Protein AF-A0A073KC05-F1 (afdb_monomer)

Organism: NCBI:txid574375

Sequence (140 aa):
MEQYQVKSNSIENTLNHIAYLFNGHNFGETHQDLTIVLDRRDALELLKDINTSGYEEVSIKTEGEYLIISSSVECSAFFVENIYTEDGRIKLHETDILILPYYLPQAIREKFLKKGDCLKVIELTRPTDIYQSLVEIINK

Nearest PDB structures (foldseek):
  1pv9-assembly1_B  TM=3.753E-01  e=1.642E-01  Pyrococcus furiosus
  1wy2-assembly1_B  TM=3.850E-01  e=2.538E-01  Pyrococcus horikoshii OT3
  4o1h-assembly2_D  TM=3.574E-01  e=1.855E+00  Amycolatopsis mediterranei
  5xux-assembly2_C  TM=4.737E-01  e=3.676E+00  Methanosarcina mazei Go1

pLDDT: mean 75.74, std 15.31, range [31.78, 92.62]

Structure (mmCIF, N/CA/C/O backbone):
data_AF-A0A073KC05-F1
#
_entry.id   AF-A0A073KC05-F1
#
loop_
_atom_site.group_PDB
_atom_site.id
_atom_site.type_symbol
_atom_site.label_atom_id
_atom_site.label_alt_id
_atom_site.label_comp_id
_atom_site.label_asym_id
_atom_site.label_entity_id
_atom_site.label_seq_id
_atom_site.pdbx_PDB_ins_code
_atom_site.Cartn_x
_atom_site.Cartn_y
_atom_site.Cartn_z
_atom_site.occupancy
_atom_site.B_iso_or_equiv
_atom_site.auth_seq_id
_atom_site.auth_comp_id
_atom_site.auth_asym_id
_atom_site.auth_atom_id
_atom_site.pdbx_PDB_model_num
ATOM 1 N N . MET A 1 1 ? -5.118 16.763 28.437 1.00 37.56 1 MET A N 1
ATOM 2 C CA . MET A 1 1 ? -5.372 17.017 26.999 1.00 37.56 1 MET A CA 1
ATOM 3 C C . MET A 1 1 ? -4.114 16.808 26.136 1.00 37.56 1 MET A C 1
ATOM 5 O O . MET A 1 1 ? -4.049 17.337 25.040 1.00 37.56 1 MET A O 1
ATOM 9 N N . GLU A 1 2 ? -3.142 15.983 26.554 1.00 34.25 2 GLU A N 1
ATOM 10 C CA . GLU A 1 2 ? -1.830 15.876 25.871 1.00 34.25 2 GLU A CA 1
ATOM 11 C C . GLU A 1 2 ? -1.625 14.586 25.051 1.00 34.25 2 GLU A C 1
ATOM 13 O O . GLU A 1 2 ? -0.667 14.479 24.296 1.00 34.25 2 GLU A O 1
ATOM 18 N N . GLN A 1 3 ? -2.535 13.608 25.118 1.00 32.19 3 GLN A N 1
ATOM 19 C CA . GLN A 1 3 ? -2.378 12.337 24.386 1.00 32.19 3 GLN A CA 1
ATOM 20 C C . GLN A 1 3 ? -2.729 12.412 22.888 1.00 32.19 3 GLN A C 1
ATOM 22 O O . GLN A 1 3 ? -2.423 11.483 22.144 1.00 32.19 3 GLN A O 1
ATOM 27 N N . TYR A 1 4 ? -3.356 13.500 22.432 1.00 34.53 4 TYR A N 1
ATOM 28 C CA . TYR A 1 4 ? -3.780 13.640 21.034 1.00 34.53 4 TYR A CA 1
ATOM 29 C C . TYR A 1 4 ? -2.694 14.212 20.110 1.00 34.53 4 TYR A C 1
ATOM 31 O O . TYR A 1 4 ? -2.705 13.907 18.922 1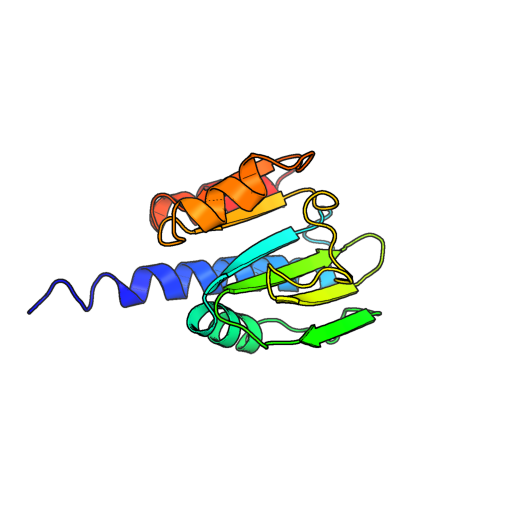.00 34.53 4 TYR A O 1
ATOM 39 N N . GLN A 1 5 ? -1.727 14.978 20.629 1.00 31.78 5 GLN A N 1
ATOM 40 C CA . GLN A 1 5 ? -0.687 15.601 19.793 1.00 31.78 5 GLN A CA 1
ATOM 41 C C . GLN A 1 5 ? 0.480 14.654 19.472 1.00 31.78 5 GLN A C 1
ATOM 43 O O . GLN A 1 5 ? 1.010 14.694 18.367 1.00 31.78 5 GLN A O 1
ATOM 48 N N . VAL A 1 6 ? 0.830 13.733 20.377 1.00 35.44 6 VAL A N 1
ATOM 49 C CA . VAL A 1 6 ? 1.932 12.773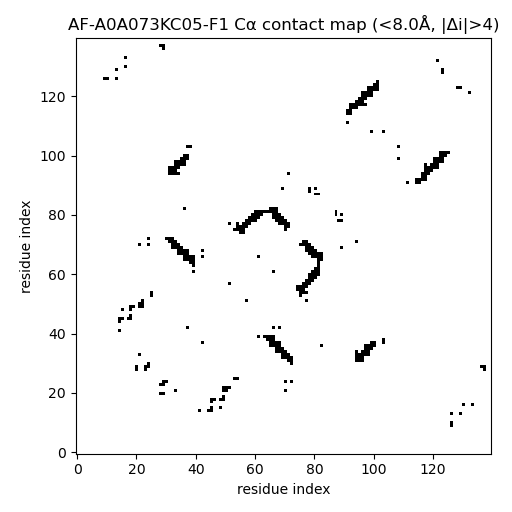 20.152 1.00 35.44 6 VAL A CA 1
ATOM 50 C C . VAL A 1 6 ? 1.569 11.709 19.101 1.00 35.44 6 VAL A C 1
ATOM 52 O O . VAL A 1 6 ? 2.444 11.205 18.402 1.00 35.44 6 VAL A O 1
ATOM 55 N N . LYS A 1 7 ? 0.275 11.392 18.933 1.00 38.50 7 LYS A N 1
ATOM 56 C CA . LYS A 1 7 ? -0.198 10.423 17.928 1.00 38.50 7 LYS A CA 1
ATOM 57 C C . LYS A 1 7 ? -0.068 10.932 16.487 1.00 38.50 7 LYS A C 1
ATOM 59 O O . LYS A 1 7 ? 0.310 10.144 15.622 1.00 38.50 7 LYS A O 1
ATOM 64 N N . SER A 1 8 ? -0.340 12.220 16.245 1.00 41.44 8 SER A N 1
ATOM 65 C CA . SER A 1 8 ? -0.391 12.805 14.893 1.00 41.44 8 SER A CA 1
ATOM 66 C C . SER A 1 8 ? 0.972 12.792 14.197 1.00 41.44 8 SER A C 1
ATOM 68 O O . SER A 1 8 ? 1.078 12.313 13.075 1.00 41.44 8 SER A O 1
ATOM 70 N N . ASN A 1 9 ? 2.036 13.191 14.901 1.00 50.75 9 ASN A N 1
ATOM 71 C CA . ASN A 1 9 ? 3.381 13.268 14.313 1.00 50.75 9 ASN A CA 1
ATOM 72 C C . ASN A 1 9 ? 3.977 11.894 13.962 1.00 50.75 9 ASN A C 1
ATOM 74 O O . ASN A 1 9 ? 4.979 11.806 13.261 1.00 50.75 9 ASN A O 1
ATOM 78 N N . SER A 1 10 ? 3.412 10.808 14.492 1.00 62.00 10 SER A N 1
ATOM 79 C CA . SER A 1 10 ? 3.998 9.476 14.362 1.00 62.00 10 SER A CA 1
ATOM 80 C C . SER A 1 10 ? 3.570 8.765 13.076 1.00 62.00 10 SER A C 1
ATOM 82 O O . SER A 1 10 ? 4.388 8.109 12.432 1.00 62.00 10 SER A O 1
ATOM 84 N N . ILE A 1 11 ? 2.312 8.949 12.664 1.00 69.44 11 ILE A N 1
ATOM 85 C CA . ILE A 1 11 ? 1.787 8.358 11.433 1.00 69.44 11 ILE A CA 1
ATOM 86 C C . ILE A 1 11 ? 2.134 9.189 10.203 1.00 69.44 11 ILE A C 1
ATOM 88 O O . ILE A 1 11 ? 2.464 8.630 9.172 1.00 69.44 11 ILE A O 1
ATOM 92 N N . GLU A 1 12 ? 2.181 10.511 10.321 1.00 73.19 12 GLU A N 1
ATOM 93 C CA . GLU A 1 12 ? 2.604 11.384 9.223 1.00 73.19 12 GLU A CA 1
ATOM 94 C C . GLU A 1 12 ? 4.038 11.060 8.773 1.00 73.19 12 GLU A C 1
ATOM 96 O O . GLU A 1 12 ? 4.284 10.783 7.605 1.00 73.19 12 GLU A O 1
ATOM 101 N N . ASN A 1 13 ? 4.973 10.934 9.721 1.00 73.31 13 ASN A N 1
ATOM 102 C CA . ASN A 1 13 ? 6.344 10.501 9.426 1.00 73.31 13 ASN A CA 1
ATOM 103 C C . ASN A 1 13 ? 6.414 9.087 8.830 1.00 73.31 13 ASN A C 1
ATOM 105 O O . ASN A 1 13 ? 7.265 8.797 7.993 1.00 73.31 13 ASN A O 1
ATOM 109 N N . THR A 1 14 ? 5.516 8.204 9.264 1.00 76.62 14 THR A N 1
ATOM 110 C CA . THR A 1 14 ? 5.385 6.851 8.716 1.00 76.62 14 THR A CA 1
ATOM 111 C C . THR A 1 14 ? 4.983 6.902 7.246 1.00 76.62 14 THR A C 1
ATOM 113 O O . THR A 1 14 ? 5.641 6.283 6.411 1.00 76.62 14 THR A O 1
ATOM 116 N N . LEU A 1 15 ? 3.931 7.661 6.933 1.00 83.12 15 LEU A N 1
ATOM 117 C CA . LEU A 1 15 ? 3.426 7.836 5.577 1.00 83.12 15 LEU A CA 1
ATOM 118 C C . LEU A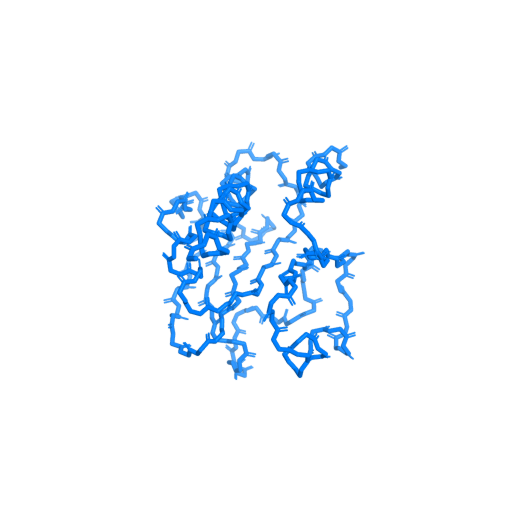 1 15 ? 4.473 8.500 4.683 1.00 83.12 15 LEU A C 1
ATOM 120 O O . LEU A 1 15 ? 4.665 8.032 3.570 1.00 83.12 15 LEU A O 1
ATOM 124 N N . ASN A 1 16 ? 5.236 9.473 5.187 1.00 82.19 16 ASN A N 1
ATOM 125 C CA . ASN A 1 16 ? 6.340 10.087 4.443 1.00 82.19 16 ASN A CA 1
ATOM 126 C C . ASN A 1 16 ? 7.409 9.063 4.032 1.00 82.19 16 ASN A C 1
ATOM 128 O O . ASN A 1 16 ? 7.877 9.068 2.893 1.00 82.19 16 ASN A O 1
ATOM 132 N N . HIS A 1 17 ? 7.792 8.152 4.933 1.00 79.25 17 HIS A N 1
ATOM 133 C CA . HIS A 1 17 ? 8.740 7.093 4.581 1.00 79.25 17 HIS A CA 1
ATOM 134 C C . HIS A 1 17 ? 8.145 6.076 3.602 1.00 79.25 17 HIS A C 1
ATOM 136 O O . HIS A 1 17 ? 8.851 5.584 2.729 1.00 79.25 17 HIS A O 1
ATOM 142 N N . ILE A 1 18 ? 6.856 5.758 3.719 1.00 82.94 18 ILE A N 1
ATOM 143 C CA . ILE A 1 18 ? 6.178 4.880 2.760 1.00 82.94 18 ILE A CA 1
ATOM 144 C C . ILE A 1 18 ? 6.101 5.557 1.386 1.00 82.94 18 ILE A C 1
ATOM 146 O O . ILE A 1 18 ? 6.421 4.924 0.384 1.00 82.94 18 ILE A O 1
ATOM 150 N N . ALA A 1 19 ? 5.760 6.846 1.328 1.00 86.94 19 ALA A N 1
ATOM 151 C CA . ALA A 1 19 ? 5.753 7.634 0.099 1.00 86.94 19 ALA A CA 1
ATOM 152 C C . ALA A 1 19 ? 7.126 7.605 -0.578 1.00 86.94 19 ALA A C 1
ATOM 154 O O . ALA A 1 19 ? 7.210 7.410 -1.788 1.00 86.94 19 ALA A O 1
ATOM 155 N N . TYR A 1 20 ? 8.203 7.732 0.206 1.00 83.50 20 TYR A N 1
ATOM 156 C CA . TYR A 1 20 ? 9.568 7.587 -0.296 1.00 83.50 20 TYR A CA 1
ATOM 157 C C . TYR A 1 20 ? 9.780 6.243 -1.009 1.00 83.50 20 TYR A C 1
ATOM 159 O O . TYR A 1 20 ? 10.289 6.239 -2.123 1.00 83.50 20 TYR A O 1
ATOM 167 N N . LEU A 1 21 ? 9.326 5.120 -0.440 1.00 81.19 21 LEU A N 1
ATOM 168 C CA . LEU A 1 21 ? 9.446 3.803 -1.087 1.00 81.19 21 LEU A CA 1
ATOM 169 C C . LEU A 1 21 ? 8.668 3.717 -2.401 1.00 81.19 21 LEU A C 1
ATOM 171 O O . LEU A 1 21 ? 9.196 3.253 -3.406 1.00 81.19 21 LEU A O 1
ATOM 175 N N . PHE A 1 22 ? 7.415 4.182 -2.404 1.00 83.00 22 PHE A N 1
ATOM 176 C CA . PHE A 1 22 ? 6.586 4.186 -3.611 1.00 83.00 22 PHE A CA 1
ATOM 177 C C . PHE A 1 22 ? 7.193 5.053 -4.716 1.00 83.00 22 PHE A C 1
ATOM 179 O O . PHE A 1 22 ? 7.075 4.729 -5.896 1.00 83.00 22 PHE A O 1
ATOM 186 N N . ASN A 1 23 ? 7.857 6.145 -4.343 1.00 83.44 23 ASN A N 1
ATOM 187 C CA . ASN A 1 23 ? 8.586 6.989 -5.279 1.00 83.44 23 ASN A CA 1
ATOM 188 C C . ASN A 1 23 ? 9.908 6.350 -5.727 1.00 83.44 23 ASN A C 1
ATOM 190 O O . ASN A 1 23 ? 10.288 6.530 -6.882 1.00 83.44 23 ASN A O 1
ATOM 194 N N . GLY A 1 24 ? 10.570 5.583 -4.856 1.00 75.31 24 GLY A N 1
ATOM 195 C CA . GLY A 1 24 ? 11.812 4.856 -5.128 1.00 75.31 24 GLY A CA 1
ATOM 196 C C . GLY A 1 24 ? 11.708 3.857 -6.285 1.00 75.31 24 GLY A C 1
ATOM 197 O O . GLY A 1 24 ? 12.682 3.696 -7.022 1.00 75.31 24 GLY A O 1
ATOM 198 N N . HIS A 1 25 ? 10.524 3.279 -6.538 1.00 73.50 25 HIS A N 1
ATOM 199 C CA . HIS A 1 25 ? 10.278 2.435 -7.722 1.00 73.50 25 HIS A CA 1
ATOM 200 C C . HIS A 1 25 ? 10.615 3.137 -9.032 1.00 73.50 25 HIS A C 1
ATOM 202 O O . HIS A 1 25 ? 11.267 2.554 -9.895 1.00 73.50 25 HIS A O 1
ATOM 208 N N . ASN A 1 26 ? 10.255 4.416 -9.151 1.00 63.50 26 ASN A N 1
ATOM 209 C CA . ASN A 1 26 ? 10.506 5.194 -10.363 1.00 63.50 26 ASN A CA 1
ATOM 210 C C . ASN A 1 26 ? 12.007 5.414 -10.628 1.00 63.50 26 ASN A C 1
ATOM 212 O O . ASN A 1 26 ? 12.389 5.801 -11.731 1.00 63.50 26 ASN A O 1
ATOM 216 N N . PHE A 1 27 ? 12.855 5.195 -9.621 1.00 67.06 27 PHE A N 1
ATOM 217 C CA . PHE A 1 27 ? 14.302 5.398 -9.685 1.00 67.06 27 PHE A CA 1
ATOM 218 C C . PHE A 1 27 ? 15.095 4.088 -9.576 1.00 67.06 27 PHE A C 1
ATOM 220 O O . PHE A 1 27 ? 16.324 4.122 -9.574 1.00 67.06 27 PHE A O 1
ATOM 227 N N . GLY A 1 28 ? 14.412 2.937 -9.517 1.00 64.56 28 GLY A N 1
ATOM 228 C CA . GLY A 1 28 ? 15.037 1.623 -9.364 1.00 64.56 28 GLY A CA 1
ATOM 229 C C . GLY A 1 28 ? 15.658 1.385 -7.985 1.00 64.56 28 GLY A C 1
ATOM 230 O O . GLY A 1 28 ? 16.520 0.523 -7.859 1.00 64.56 28 GLY A O 1
ATOM 231 N N . GLU A 1 29 ? 15.253 2.149 -6.965 1.00 63.03 29 GLU A N 1
ATOM 232 C CA . GLU A 1 29 ? 15.751 1.997 -5.588 1.00 63.03 29 GLU A CA 1
ATOM 233 C C . GLU A 1 29 ? 15.105 0.816 -4.854 1.00 63.03 29 GLU A C 1
ATOM 235 O O . GLU A 1 29 ? 15.631 0.344 -3.849 1.00 63.03 29 GLU A O 1
ATOM 240 N N . THR A 1 30 ? 13.972 0.330 -5.355 1.00 63.97 30 THR A N 1
ATOM 241 C CA . THR A 1 30 ? 13.271 -0.839 -4.831 1.00 63.97 30 THR A CA 1
ATOM 242 C C . THR A 1 30 ? 12.896 -1.766 -5.989 1.00 63.97 30 THR A C 1
ATOM 244 O O . THR A 1 30 ? 12.389 -1.328 -7.021 1.00 63.97 30 THR A O 1
ATOM 247 N N . HIS A 1 31 ? 13.187 -3.060 -5.831 1.00 72.00 31 HIS A N 1
ATOM 248 C CA . HIS A 1 31 ? 12.947 -4.104 -6.841 1.00 72.00 31 HIS A CA 1
ATOM 249 C C . HIS A 1 31 ? 11.821 -5.064 -6.448 1.00 72.00 31 HIS A C 1
ATOM 251 O O . HIS A 1 31 ? 11.737 -6.163 -6.988 1.00 72.00 31 HIS A O 1
ATOM 257 N N . GLN A 1 32 ? 11.009 -4.674 -5.468 1.00 78.25 32 GLN A N 1
ATOM 258 C CA . GLN A 1 32 ? 10.002 -5.530 -4.863 1.00 78.25 32 GLN A CA 1
ATOM 259 C C . GLN A 1 32 ? 8.632 -4.877 -4.952 1.00 78.25 32 GLN A C 1
ATOM 261 O O . GLN A 1 32 ? 8.499 -3.693 -4.649 1.00 78.25 32 GLN A O 1
ATOM 266 N N . ASP A 1 33 ? 7.614 -5.660 -5.282 1.00 84.19 33 ASP A N 1
ATOM 267 C CA . ASP A 1 33 ? 6.242 -5.170 -5.333 1.00 84.19 33 ASP A CA 1
ATOM 268 C C . ASP A 1 33 ? 5.765 -4.795 -3.922 1.00 84.19 33 ASP A C 1
ATOM 270 O O . ASP A 1 33 ? 5.814 -5.602 -2.982 1.00 84.19 33 ASP A O 1
ATOM 274 N N . LEU A 1 34 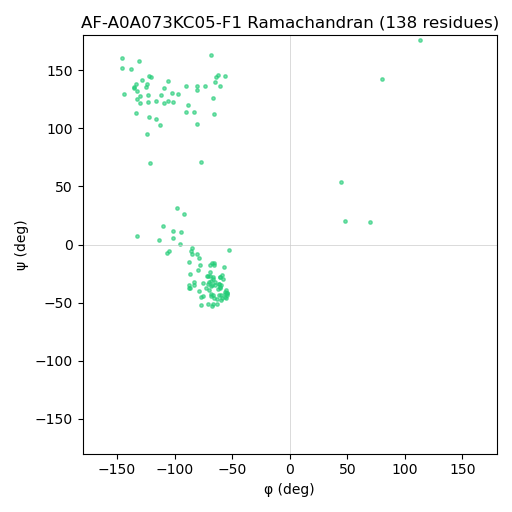? 5.287 -3.560 -3.765 1.00 85.75 34 LEU A N 1
ATOM 275 C CA . LEU A 1 34 ? 4.898 -2.990 -2.477 1.00 85.75 34 LEU A CA 1
ATOM 276 C C . LEU A 1 34 ? 3.391 -2.852 -2.392 1.00 85.75 34 LEU A C 1
ATOM 278 O O . LEU A 1 34 ? 2.753 -2.310 -3.288 1.00 85.75 34 LEU A O 1
ATOM 282 N N . THR A 1 35 ? 2.827 -3.251 -1.258 1.00 88.56 35 THR A N 1
ATOM 283 C CA . THR A 1 35 ? 1.415 -3.052 -0.950 1.00 88.56 35 THR A CA 1
ATOM 284 C C . THR A 1 35 ? 1.242 -2.555 0.474 1.00 88.56 35 THR A C 1
ATOM 286 O O . THR A 1 35 ? 1.827 -3.095 1.410 1.00 88.56 35 THR A O 1
ATOM 289 N N . ILE A 1 36 ? 0.383 -1.559 0.669 1.00 89.19 36 ILE A N 1
ATOM 290 C CA . ILE A 1 36 ? -0.039 -1.089 1.986 1.00 89.19 36 ILE A CA 1
ATOM 291 C C . ILE A 1 36 ? -1.558 -1.030 2.087 1.00 89.19 36 ILE A C 1
ATOM 293 O O . ILE A 1 36 ? -2.252 -0.645 1.146 1.00 89.19 36 ILE A O 1
ATOM 297 N N . VAL A 1 37 ? -2.072 -1.397 3.259 1.00 90.38 37 VAL A N 1
ATOM 298 C CA . VAL A 1 37 ? -3.492 -1.276 3.597 1.00 90.38 37 VAL A CA 1
ATOM 299 C C . VAL A 1 37 ? -3.670 -0.119 4.568 1.00 90.38 37 VAL A C 1
ATOM 301 O O . VAL A 1 37 ? -3.064 -0.111 5.635 1.00 90.38 37 VAL A O 1
ATOM 304 N N . LEU A 1 38 ? -4.516 0.845 4.222 1.00 91.44 38 LEU A N 1
ATOM 305 C CA . LEU A 1 38 ? -4.773 2.037 5.031 1.00 91.44 38 LEU A CA 1
ATOM 306 C C . LEU A 1 38 ? -6.274 2.254 5.193 1.00 91.44 38 LEU A C 1
ATOM 308 O O . LEU A 1 38 ? -7.078 1.790 4.380 1.00 91.44 38 LEU A O 1
ATOM 312 N N . ASP A 1 39 ? -6.660 2.994 6.229 1.00 92.00 39 ASP A N 1
ATOM 313 C CA . ASP A 1 39 ? -7.973 3.629 6.203 1.00 92.00 39 ASP A CA 1
ATOM 314 C C . ASP A 1 39 ? -8.011 4.731 5.131 1.00 92.00 39 ASP A C 1
ATOM 316 O O . ASP A 1 39 ? -6.983 5.201 4.632 1.00 92.00 39 ASP A O 1
ATOM 320 N N . ARG A 1 40 ? -9.219 5.147 4.755 1.00 92.50 40 ARG A N 1
ATOM 321 C CA . ARG A 1 40 ? -9.432 6.140 3.701 1.00 92.50 40 ARG A CA 1
ATOM 322 C C . ARG A 1 40 ? -8.684 7.448 3.962 1.00 92.50 40 ARG A C 1
ATOM 324 O O . ARG A 1 40 ? -8.218 8.065 3.010 1.00 92.50 40 ARG A O 1
ATOM 331 N N . ARG A 1 41 ? -8.621 7.916 5.209 1.00 90.81 41 ARG A N 1
ATOM 332 C CA . ARG A 1 41 ? -8.014 9.213 5.524 1.00 90.81 41 ARG A CA 1
ATOM 333 C C . ARG A 1 41 ? -6.514 9.151 5.275 1.00 90.81 41 ARG A C 1
ATOM 335 O O . ARG A 1 41 ? -6.004 9.981 4.531 1.00 90.81 41 ARG A O 1
ATOM 342 N N . ASP A 1 42 ? -5.844 8.165 5.852 1.00 89.81 42 ASP A N 1
ATOM 343 C CA . ASP A 1 42 ? -4.393 8.021 5.735 1.00 89.81 42 ASP A CA 1
ATOM 344 C C . ASP A 1 42 ? -3.973 7.681 4.302 1.00 89.81 42 ASP A C 1
ATOM 346 O O . ASP A 1 42 ? -2.962 8.181 3.817 1.00 89.81 42 ASP A O 1
ATOM 350 N N . ALA A 1 43 ? -4.790 6.905 3.583 1.00 92.25 43 ALA A N 1
ATOM 351 C CA . ALA A 1 43 ? -4.597 6.655 2.159 1.00 92.25 43 ALA A CA 1
ATOM 352 C C . ALA A 1 43 ? -4.618 7.950 1.337 1.00 92.25 43 ALA A C 1
ATOM 354 O O . ALA A 1 43 ? -3.756 8.159 0.488 1.00 92.25 43 ALA A O 1
ATOM 355 N N . LEU A 1 44 ? -5.589 8.833 1.586 1.00 92.62 44 LEU A N 1
ATOM 356 C CA . LEU A 1 44 ? -5.683 10.109 0.878 1.00 92.62 44 LEU A CA 1
ATOM 357 C C . LEU A 1 44 ? -4.548 11.070 1.240 1.00 92.62 44 LEU A C 1
ATOM 359 O O . LEU A 1 44 ? -4.163 11.861 0.385 1.00 92.62 44 LEU A O 1
ATOM 363 N N . GLU A 1 45 ? -4.025 11.020 2.467 1.00 91.25 45 GLU A N 1
ATOM 364 C CA . GLU A 1 45 ? -2.818 11.770 2.829 1.00 91.25 45 GLU A CA 1
ATOM 365 C C . GLU A 1 45 ? -1.596 11.228 2.082 1.00 91.25 45 GLU A C 1
ATOM 367 O O . GLU A 1 45 ? -0.946 11.994 1.379 1.00 91.25 45 GLU A O 1
ATOM 372 N N . LEU A 1 46 ? -1.356 9.912 2.116 1.00 91.00 46 LEU A N 1
ATOM 373 C CA . LEU A 1 46 ? -0.228 9.280 1.423 1.00 91.00 46 LEU A CA 1
ATOM 374 C C . LEU A 1 46 ? -0.217 9.578 -0.086 1.00 91.00 46 LEU A C 1
ATOM 376 O O . LEU A 1 46 ? 0.831 9.845 -0.669 1.00 91.00 46 LEU A O 1
ATOM 380 N N . LEU A 1 47 ? -1.387 9.554 -0.729 1.00 92.62 47 LEU A N 1
ATOM 381 C CA . LEU A 1 47 ? -1.507 9.776 -2.173 1.00 92.62 47 LEU A CA 1
ATOM 382 C C . LEU A 1 47 ? -1.124 11.187 -2.628 1.00 92.62 47 LEU A C 1
ATOM 384 O O . LEU A 1 47 ? -0.877 11.376 -3.817 1.00 92.62 47 LEU A O 1
ATOM 388 N N . LYS A 1 48 ? -1.065 12.173 -1.725 1.00 92.44 48 LYS A N 1
ATOM 389 C CA . LYS A 1 48 ? -0.587 13.522 -2.068 1.00 92.44 48 LYS A CA 1
ATOM 390 C C . LYS A 1 48 ? 0.913 13.542 -2.357 1.00 92.44 48 LYS A C 1
ATOM 392 O O . LYS A 1 48 ? 1.357 14.389 -3.127 1.00 92.44 48 LYS A O 1
ATOM 397 N N . ASP A 1 49 ? 1.654 12.606 -1.769 1.00 90.75 49 ASP A N 1
ATOM 398 C CA . ASP A 1 49 ? 3.118 12.583 -1.785 1.00 90.75 49 ASP A CA 1
ATOM 399 C C . ASP A 1 49 ? 3.695 11.531 -2.747 1.00 90.75 49 ASP A C 1
ATOM 401 O O . ASP A 1 49 ? 4.908 11.478 -2.968 1.00 90.75 49 ASP A O 1
ATOM 405 N N . ILE A 1 50 ? 2.845 10.694 -3.354 1.00 89.88 50 ILE A N 1
ATOM 406 C CA . ILE A 1 50 ? 3.261 9.699 -4.348 1.00 89.88 50 ILE A CA 1
ATOM 407 C C . ILE A 1 50 ? 3.240 10.315 -5.749 1.00 89.88 50 ILE A C 1
ATOM 409 O O . ILE A 1 50 ? 2.201 10.719 -6.273 1.00 89.88 50 ILE A O 1
ATOM 413 N N . ASN A 1 51 ? 4.400 10.315 -6.397 1.00 88.12 51 ASN A N 1
ATOM 414 C CA . ASN A 1 51 ? 4.553 10.649 -7.799 1.00 88.12 51 ASN A CA 1
ATOM 415 C C . ASN A 1 51 ? 4.192 9.443 -8.678 1.00 88.12 51 ASN A C 1
ATOM 417 O O . ASN A 1 51 ? 4.980 8.513 -8.853 1.00 88.12 51 ASN A O 1
ATOM 421 N N . THR A 1 52 ? 3.010 9.499 -9.286 1.00 88.44 52 THR A N 1
ATOM 422 C CA . THR A 1 52 ? 2.511 8.448 -10.179 1.00 88.44 52 THR A CA 1
ATOM 423 C C . THR A 1 52 ? 2.972 8.592 -11.633 1.00 88.44 52 THR A C 1
ATOM 425 O O . THR A 1 52 ? 2.720 7.702 -12.435 1.00 88.44 52 THR A O 1
ATOM 428 N N . SER A 1 53 ? 3.666 9.679 -11.999 1.00 86.44 53 SER A N 1
ATOM 429 C CA . SER A 1 53 ? 4.050 9.949 -13.398 1.00 86.44 53 SER A CA 1
ATOM 430 C C . SER A 1 53 ? 5.102 8.995 -13.972 1.00 86.44 53 SER A C 1
ATOM 432 O O . SER A 1 53 ? 5.257 8.942 -15.189 1.00 86.44 53 SER A O 1
ATOM 434 N N . GLY A 1 54 ? 5.824 8.266 -13.115 1.00 79.94 54 GLY A N 1
ATOM 435 C CA . GLY A 1 54 ? 6.807 7.265 -13.535 1.00 79.94 54 GLY A CA 1
ATOM 436 C C . GLY A 1 54 ? 6.217 5.883 -13.830 1.00 79.94 54 GLY A C 1
ATOM 437 O O . GLY A 1 54 ? 6.928 5.039 -14.366 1.00 79.94 54 GLY A O 1
ATOM 438 N N . TYR A 1 55 ? 4.933 5.668 -13.531 1.00 85.19 55 TYR A N 1
ATOM 439 C CA . TYR A 1 55 ? 4.246 4.405 -13.776 1.00 85.19 55 TYR A CA 1
ATOM 440 C C . TYR A 1 55 ? 3.608 4.399 -15.172 1.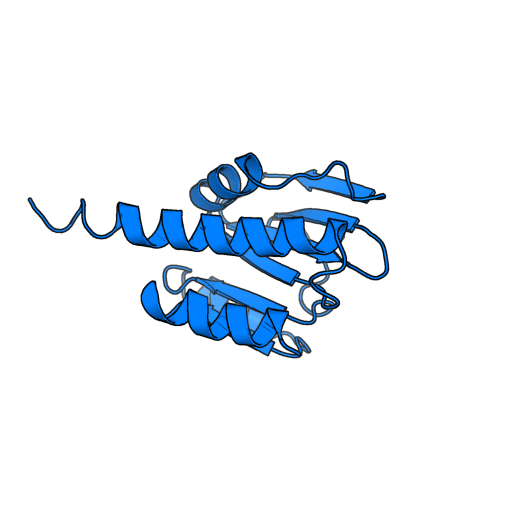00 85.19 55 TYR A C 1
ATOM 442 O O . TYR A 1 55 ? 2.972 5.372 -15.584 1.00 85.19 55 TYR A O 1
ATOM 450 N N . GLU A 1 56 ? 3.754 3.292 -15.896 1.00 87.31 56 GLU A N 1
ATOM 451 C CA . GLU A 1 56 ? 3.121 3.062 -17.200 1.00 87.31 56 GLU A CA 1
ATOM 452 C C . GLU A 1 56 ? 1.611 2.841 -17.069 1.00 87.31 56 GLU A C 1
ATOM 454 O O . GLU A 1 56 ? 0.830 3.273 -17.922 1.00 87.31 56 GLU A O 1
ATOM 459 N N . GLU A 1 57 ? 1.188 2.206 -15.975 1.00 88.31 57 GLU A N 1
ATOM 460 C CA . GLU A 1 57 ? -0.215 1.953 -15.680 1.00 88.31 57 GLU A CA 1
ATOM 461 C C . GLU A 1 57 ? -0.619 2.549 -14.330 1.00 88.31 57 GLU A C 1
ATOM 463 O O . GLU A 1 57 ? -0.000 2.289 -13.303 1.00 88.31 57 GLU A O 1
ATOM 468 N N . VAL A 1 58 ? -1.707 3.325 -14.315 1.00 90.50 58 VAL A N 1
ATOM 469 C CA . VAL A 1 58 ? -2.242 3.927 -13.089 1.00 90.50 58 VAL A CA 1
ATOM 470 C C . VAL A 1 58 ? -3.751 3.710 -13.011 1.00 90.50 58 VAL A C 1
ATOM 472 O O . VAL A 1 58 ? -4.493 4.113 -13.908 1.00 90.50 58 VAL A O 1
ATOM 475 N N . SER A 1 59 ? -4.235 3.119 -11.914 1.00 90.44 59 SER A N 1
ATOM 476 C CA . SER A 1 59 ? -5.673 3.031 -11.614 1.00 90.44 59 SER A CA 1
ATOM 477 C C . SER A 1 59 ? -5.948 3.408 -10.163 1.00 90.44 59 SER A C 1
ATOM 479 O O . SER A 1 59 ? -5.578 2.687 -9.242 1.00 90.44 59 SER A O 1
ATOM 481 N N . ILE A 1 60 ? -6.646 4.528 -9.960 1.00 91.00 60 ILE A N 1
ATOM 482 C CA . ILE A 1 60 ? -6.947 5.073 -8.633 1.00 91.00 60 ILE A CA 1
ATOM 483 C C . ILE A 1 60 ? -8.460 5.065 -8.406 1.00 91.00 60 ILE A C 1
ATOM 485 O O . ILE A 1 60 ? -9.196 5.866 -8.981 1.00 91.00 60 ILE A O 1
ATOM 489 N N . LYS A 1 61 ? -8.920 4.167 -7.535 1.00 90.25 61 LYS A N 1
ATOM 490 C CA . LYS A 1 61 ? -10.309 4.019 -7.092 1.00 90.25 61 LYS A CA 1
ATOM 491 C C . LYS A 1 61 ? -10.359 4.118 -5.572 1.00 90.25 61 LYS A C 1
ATOM 493 O O . LYS A 1 61 ? -10.168 3.147 -4.848 1.00 90.25 61 LYS A O 1
ATOM 498 N N . THR A 1 62 ? -10.638 5.315 -5.074 1.00 87.81 62 THR A N 1
ATOM 499 C CA . THR A 1 62 ? -10.606 5.616 -3.636 1.00 87.81 62 THR A CA 1
ATOM 500 C C . THR A 1 62 ? -11.956 5.413 -2.953 1.00 87.81 62 THR A C 1
ATOM 502 O O . THR A 1 62 ? -12.239 6.067 -1.957 1.00 87.81 62 THR A O 1
ATOM 505 N N . GLU A 1 63 ? -12.839 4.554 -3.461 1.00 89.81 63 GLU A N 1
ATOM 506 C CA . GLU A 1 63 ? -14.137 4.268 -2.834 1.00 89.81 63 GLU A CA 1
ATOM 507 C C . GLU A 1 63 ? -13.987 3.272 -1.677 1.00 89.81 63 GLU A C 1
ATOM 509 O O . GLU A 1 63 ? -13.301 2.266 -1.806 1.00 89.81 63 GLU A O 1
ATOM 514 N N . GLY A 1 64 ? -14.657 3.519 -0.547 1.00 88.94 64 GLY A N 1
ATOM 515 C CA . GLY A 1 64 ? -14.601 2.641 0.627 1.00 88.94 64 GLY A CA 1
ATOM 516 C C . GLY A 1 64 ? -13.925 3.236 1.857 1.00 88.94 64 GLY A C 1
ATOM 517 O O . GLY A 1 64 ? -13.438 4.370 1.844 1.00 88.94 64 GLY A O 1
ATOM 518 N N . GLU A 1 65 ? -13.962 2.448 2.933 1.00 91.75 65 GLU A N 1
ATOM 519 C CA . GLU A 1 65 ? -13.406 2.779 4.252 1.00 91.75 65 GLU A CA 1
ATOM 520 C C . GLU A 1 65 ? -11.927 2.394 4.373 1.00 91.75 65 GLU A C 1
ATOM 522 O O . GLU A 1 65 ? -11.161 3.125 4.992 1.00 91.75 65 GLU A O 1
ATOM 527 N N . TYR A 1 66 ? -11.526 1.289 3.741 1.00 92.00 66 TYR A N 1
ATOM 528 C CA . TYR A 1 66 ? -10.151 0.801 3.724 1.00 92.00 66 TYR A CA 1
ATOM 529 C C . TYR A 1 66 ? -9.700 0.626 2.284 1.00 92.00 66 TYR A C 1
ATOM 531 O O . TYR A 1 66 ? -10.436 0.071 1.459 1.00 92.00 66 TYR A O 1
ATOM 539 N N . LEU A 1 67 ? -8.486 1.080 2.006 1.00 92.62 67 LEU A N 1
ATOM 540 C CA . LEU A 1 67 ? -7.888 1.074 0.684 1.00 92.62 67 LEU A CA 1
ATOM 541 C C . LEU A 1 67 ? -6.594 0.263 0.697 1.00 92.62 67 LEU A C 1
ATOM 543 O O . LEU A 1 67 ? -5.845 0.270 1.675 1.00 92.62 67 LEU A O 1
ATOM 547 N N . ILE A 1 68 ? -6.354 -0.424 -0.410 1.00 91.00 68 ILE A N 1
ATOM 548 C CA . ILE A 1 68 ? -5.075 -1.017 -0.771 1.00 91.00 68 ILE A CA 1
ATOM 549 C C . ILE A 1 68 ? -4.395 -0.031 -1.704 1.00 91.00 68 ILE A C 1
ATOM 551 O O . ILE A 1 68 ? -5.011 0.415 -2.672 1.00 91.00 68 ILE A O 1
ATOM 555 N N . ILE A 1 69 ? -3.145 0.298 -1.413 1.00 91.62 69 ILE A N 1
ATOM 556 C CA . ILE A 1 69 ? -2.269 1.050 -2.305 1.00 91.62 69 ILE A CA 1
ATOM 557 C C . ILE A 1 69 ? -1.123 0.119 -2.654 1.00 91.62 69 ILE A C 1
ATOM 559 O O . ILE A 1 69 ? -0.468 -0.399 -1.751 1.00 91.62 69 ILE A O 1
ATOM 563 N N . SER A 1 70 ? -0.909 -0.115 -3.941 1.00 89.56 70 SER A N 1
ATOM 564 C CA . SER A 1 70 ? 0.112 -1.037 -4.413 1.00 89.56 70 SER A CA 1
ATOM 565 C C . SER A 1 70 ? 0.868 -0.483 -5.602 1.00 89.56 70 SER A C 1
ATOM 567 O O . SER A 1 70 ? 0.344 0.316 -6.381 1.00 89.56 70 SER A O 1
ATOM 569 N N . SER A 1 71 ? 2.113 -0.915 -5.715 1.00 87.75 71 SER A N 1
ATOM 570 C CA . SER A 1 71 ? 2.983 -0.641 -6.838 1.00 87.75 71 SER A CA 1
ATOM 571 C C . SER A 1 71 ? 3.707 -1.910 -7.256 1.00 87.75 71 SER A C 1
ATOM 573 O O . SER A 1 71 ? 4.223 -2.648 -6.415 1.00 87.75 71 SER A O 1
ATOM 575 N N . SER A 1 72 ? 3.735 -2.134 -8.568 1.00 84.75 72 SER A N 1
ATOM 576 C CA . SER A 1 72 ? 4.418 -3.256 -9.198 1.00 84.75 72 SER A CA 1
ATOM 577 C C . SER A 1 72 ? 5.606 -2.767 -10.011 1.00 84.75 72 SER A C 1
ATOM 579 O O . SER A 1 72 ? 5.464 -1.861 -10.839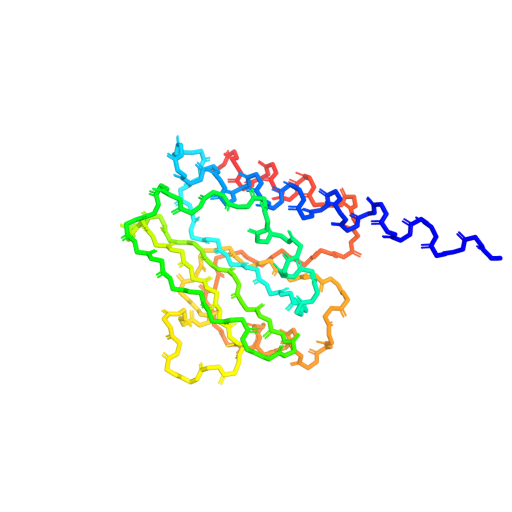 1.00 84.75 72 SER A O 1
ATOM 581 N N . VAL A 1 73 ? 6.766 -3.374 -9.769 1.00 77.94 73 VAL A N 1
ATOM 582 C CA . VAL A 1 73 ? 8.023 -3.070 -10.459 1.00 77.94 73 VAL A CA 1
ATOM 583 C C . VAL A 1 73 ? 8.030 -3.697 -11.850 1.00 77.94 73 VAL A C 1
ATOM 585 O O . VAL A 1 73 ? 8.383 -3.020 -12.812 1.00 77.94 73 VAL A O 1
ATOM 588 N N . GLU A 1 74 ? 7.607 -4.961 -11.980 1.00 76.31 74 GLU A N 1
ATOM 589 C CA . GLU A 1 74 ? 7.634 -5.688 -13.260 1.00 76.31 74 GLU A CA 1
ATOM 590 C C . GLU A 1 74 ? 6.755 -5.013 -14.319 1.00 76.31 74 GLU A C 1
ATOM 592 O O . GLU A 1 74 ? 7.167 -4.859 -15.467 1.00 76.31 74 GLU A O 1
ATOM 597 N N . CYS A 1 75 ? 5.558 -4.577 -13.923 1.00 73.50 75 CYS A N 1
ATOM 598 C CA . CYS A 1 75 ? 4.593 -3.964 -14.835 1.00 73.50 75 CYS A CA 1
ATOM 599 C C . CYS A 1 75 ? 4.649 -2.430 -14.851 1.00 73.50 75 CYS A C 1
ATOM 601 O O . CYS A 1 75 ? 3.835 -1.815 -15.536 1.00 73.50 75 CYS A O 1
ATOM 603 N N . SER A 1 76 ? 5.546 -1.809 -14.071 1.00 83.19 76 SER A N 1
ATOM 604 C CA . SER A 1 76 ? 5.565 -0.358 -13.838 1.00 83.19 76 SER A CA 1
ATOM 605 C C . SER A 1 76 ? 4.156 0.190 -13.567 1.00 83.19 76 SER A C 1
ATOM 607 O O . SER A 1 76 ? 3.657 1.090 -14.244 1.00 83.19 76 SER A O 1
ATOM 609 N N . ALA A 1 77 ? 3.464 -0.399 -12.590 1.00 86.88 77 ALA A N 1
ATOM 610 C CA . ALA A 1 77 ? 2.052 -0.120 -12.351 1.00 86.88 77 ALA A CA 1
ATOM 611 C C . ALA A 1 77 ? 1.773 0.393 -10.935 1.00 86.88 77 ALA A C 1
ATOM 61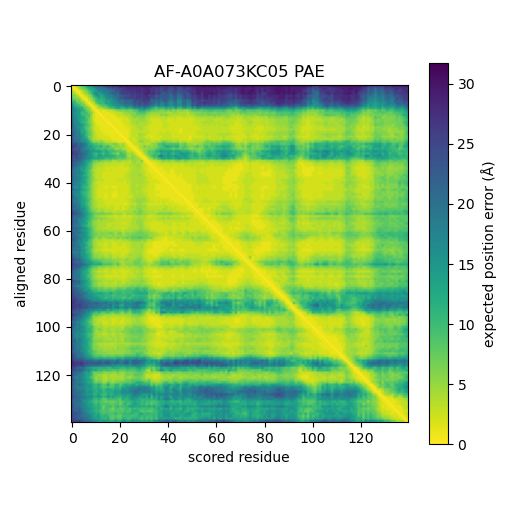3 O O . ALA A 1 77 ? 2.406 -0.045 -9.977 1.00 86.88 77 ALA A O 1
ATOM 614 N N . PHE A 1 78 ? 0.804 1.300 -10.799 1.00 90.06 78 PHE A N 1
ATOM 615 C CA . PHE A 1 78 ? 0.360 1.864 -9.527 1.00 90.06 78 PHE A CA 1
ATOM 616 C C . PHE A 1 78 ? -1.159 1.793 -9.378 1.00 90.06 78 PHE A C 1
ATOM 618 O O . PHE A 1 78 ? -1.925 2.287 -10.215 1.00 90.06 78 PHE A O 1
ATOM 625 N N . PHE A 1 79 ? -1.610 1.233 -8.261 1.00 91.19 79 PHE A N 1
ATOM 626 C CA . PHE A 1 79 ? -3.011 0.914 -8.038 1.00 91.19 79 PHE A CA 1
ATOM 627 C C . PHE A 1 79 ? -3.491 1.354 -6.663 1.00 91.19 79 PHE A C 1
ATOM 629 O O . PHE A 1 79 ? -2.819 1.156 -5.653 1.00 91.19 79 PHE A O 1
ATOM 636 N N . VAL A 1 80 ? -4.701 1.909 -6.626 1.00 92.56 80 VAL A N 1
ATOM 637 C CA . VAL A 1 80 ? -5.433 2.196 -5.391 1.00 92.56 80 VAL A CA 1
ATOM 638 C C . VAL A 1 80 ? -6.831 1.635 -5.521 1.00 92.56 80 VAL A C 1
ATOM 640 O O . VAL A 1 80 ? -7.559 2.033 -6.431 1.00 92.56 80 VAL A O 1
ATOM 643 N N . GLU A 1 81 ? -7.226 0.744 -4.620 1.00 91.81 81 GLU A N 1
ATOM 644 C CA . GLU A 1 81 ? -8.527 0.077 -4.686 1.00 91.81 81 GLU A CA 1
ATOM 645 C C . GLU A 1 81 ? -9.102 -0.199 -3.297 1.00 91.81 81 GLU A C 1
ATOM 647 O O . GLU A 1 81 ? -8.388 -0.247 -2.297 1.00 91.81 81 GLU A O 1
ATOM 652 N N . ASN A 1 82 ? -10.414 -0.418 -3.221 1.00 90.81 82 ASN A N 1
ATOM 653 C CA . ASN A 1 82 ? -11.051 -0.897 -1.999 1.00 90.81 82 ASN A CA 1
ATOM 654 C C . ASN A 1 82 ? -10.559 -2.312 -1.669 1.00 90.81 82 ASN A C 1
ATOM 656 O O . ASN A 1 82 ? -10.508 -3.165 -2.559 1.00 90.81 82 ASN A O 1
ATOM 660 N N . ILE A 1 83 ? -10.323 -2.605 -0.385 1.00 87.12 83 ILE A N 1
ATOM 661 C CA . ILE A 1 83 ? -9.962 -3.957 0.074 1.00 87.12 83 ILE A CA 1
ATOM 662 C C . ILE A 1 83 ? -10.995 -5.037 -0.303 1.00 87.12 83 ILE A C 1
ATOM 664 O O . ILE A 1 83 ? -10.692 -6.225 -0.217 1.00 87.12 83 ILE A O 1
ATOM 668 N N . TYR A 1 84 ? -12.238 -4.660 -0.618 1.00 85.56 84 TYR A N 1
ATOM 669 C CA . TYR A 1 84 ? -13.351 -5.541 -0.992 1.00 85.56 84 TYR A CA 1
ATOM 670 C C . TYR A 1 84 ? -13.623 -5.595 -2.500 1.00 85.56 84 TYR A C 1
ATOM 672 O O . TYR A 1 84 ? -14.600 -6.219 -2.898 1.00 85.56 84 TYR A O 1
ATOM 680 N N . THR A 1 85 ? -12.796 -4.963 -3.334 1.00 82.38 85 THR A N 1
ATOM 681 C CA . THR A 1 85 ? -12.954 -5.041 -4.793 1.00 82.38 85 THR A CA 1
ATOM 682 C C . THR A 1 85 ? -12.703 -6.480 -5.247 1.00 82.38 85 THR A C 1
ATOM 684 O O . THR A 1 85 ? -11.588 -6.975 -5.118 1.00 82.38 85 THR A O 1
ATOM 687 N N . GLU A 1 86 ? -13.739 -7.166 -5.734 1.00 73.94 86 GLU A N 1
ATOM 688 C CA . GLU A 1 86 ? -13.626 -8.564 -6.184 1.00 73.94 86 GLU A CA 1
ATOM 689 C C . GLU A 1 86 ? -12.860 -8.676 -7.511 1.00 73.94 86 GLU A C 1
ATOM 691 O O . GLU A 1 86 ? -12.025 -9.563 -7.657 1.00 73.94 86 GLU A O 1
ATOM 696 N N . ASP A 1 87 ? -13.062 -7.711 -8.413 1.00 69.44 87 ASP A N 1
ATOM 697 C CA . ASP A 1 87 ? -12.361 -7.582 -9.700 1.00 69.44 87 ASP A CA 1
ATOM 698 C C . ASP A 1 87 ? -11.192 -6.578 -9.630 1.00 69.44 87 ASP A C 1
ATOM 700 O O . ASP A 1 87 ? -10.922 -5.841 -10.583 1.00 69.44 87 ASP A O 1
ATOM 704 N N . GLY A 1 88 ? -10.554 -6.462 -8.461 1.00 66.88 88 GLY A N 1
ATOM 705 C CA . GLY A 1 88 ? -9.422 -5.555 -8.270 1.00 66.88 88 GLY A CA 1
ATOM 706 C C . GLY A 1 88 ? -8.237 -5.926 -9.165 1.00 66.88 88 GLY A C 1
ATOM 707 O O . GLY A 1 88 ? -8.000 -7.107 -9.429 1.00 66.88 88 GLY A O 1
ATOM 708 N N . ARG A 1 89 ? -7.478 -4.924 -9.629 1.00 68.00 89 ARG A N 1
ATOM 709 C CA . ARG A 1 89 ? -6.207 -5.152 -10.340 1.00 68.00 89 ARG A CA 1
ATOM 710 C C . ARG A 1 89 ? -5.151 -5.763 -9.425 1.00 68.00 89 ARG A C 1
ATOM 712 O O . ARG A 1 89 ? -4.321 -6.528 -9.899 1.00 68.00 89 ARG A O 1
ATOM 719 N N . ILE A 1 90 ? -5.211 -5.468 -8.126 1.00 66.19 90 ILE A N 1
ATOM 720 C CA . ILE A 1 90 ? -4.345 -6.095 -7.128 1.00 66.19 90 ILE A CA 1
ATOM 721 C C . ILE A 1 90 ? -5.037 -7.350 -6.602 1.00 66.19 90 ILE A C 1
ATOM 723 O O . ILE A 1 90 ? -6.034 -7.262 -5.876 1.00 66.19 90 ILE A O 1
ATOM 727 N N . LYS A 1 91 ? -4.475 -8.531 -6.869 1.00 60.97 91 LYS A N 1
ATOM 728 C CA . LYS A 1 91 ? -4.830 -9.706 -6.072 1.00 60.97 91 LYS A CA 1
ATOM 729 C C . LYS A 1 91 ? -4.033 -9.674 -4.771 1.00 60.97 91 LYS A C 1
ATOM 731 O O . LYS A 1 91 ? -2.826 -9.480 -4.777 1.00 60.97 91 LYS A O 1
ATOM 736 N N . LEU A 1 92 ? -4.713 -9.898 -3.645 1.00 56.88 92 LEU A N 1
ATOM 737 C CA . LEU A 1 92 ? -4.208 -9.780 -2.260 1.00 56.88 92 LEU A CA 1
ATOM 738 C C . LEU A 1 92 ? -2.905 -10.559 -1.925 1.00 56.88 92 LEU A C 1
ATOM 740 O O . LEU A 1 92 ? -2.425 -10.454 -0.803 1.00 56.88 92 LEU A O 1
ATOM 744 N N . HIS A 1 93 ? -2.383 -11.352 -2.861 1.00 55.19 93 HIS A N 1
ATOM 745 C CA . HIS A 1 93 ? -1.337 -12.368 -2.718 1.00 55.19 93 HIS A CA 1
ATOM 746 C C . HIS A 1 93 ? -0.244 -12.268 -3.799 1.00 55.19 93 HIS A C 1
ATOM 748 O O . HIS A 1 93 ? 0.595 -13.153 -3.888 1.00 55.19 93 HIS A O 1
ATOM 754 N N . GLU A 1 94 ? -0.256 -11.229 -4.637 1.00 65.50 94 GLU A N 1
ATOM 755 C CA . GLU A 1 94 ? 0.720 -11.053 -5.729 1.00 65.50 94 GLU A CA 1
ATOM 756 C C . GLU A 1 94 ? 1.823 -10.033 -5.376 1.00 65.50 94 GLU A C 1
ATOM 758 O O . GLU A 1 94 ? 2.576 -9.620 -6.243 1.00 65.50 94 GLU A O 1
ATOM 763 N N . THR A 1 95 ? 1.934 -9.620 -4.106 1.00 74.50 95 THR A N 1
ATOM 764 C CA . THR A 1 95 ? 2.905 -8.607 -3.653 1.00 74.50 95 THR A CA 1
ATOM 765 C C . THR A 1 95 ? 4.053 -9.236 -2.872 1.00 74.50 95 THR A C 1
ATOM 767 O O . THR A 1 95 ? 3.834 -10.099 -2.019 1.00 74.50 95 THR A O 1
ATOM 770 N N . ASP A 1 96 ? 5.270 -8.739 -3.075 1.00 79.38 96 ASP A N 1
ATOM 771 C CA . ASP A 1 96 ? 6.427 -9.171 -2.289 1.00 79.38 96 ASP A CA 1
ATOM 772 C C . ASP A 1 96 ? 6.324 -8.701 -0.836 1.00 79.38 96 ASP A C 1
ATOM 774 O O . ASP A 1 96 ? 6.574 -9.461 0.105 1.00 79.38 96 ASP A O 1
ATOM 778 N N . ILE A 1 97 ? 5.938 -7.440 -0.642 1.00 82.75 97 ILE A N 1
ATOM 779 C CA . ILE A 1 97 ? 5.888 -6.799 0.667 1.00 82.75 97 ILE A CA 1
ATOM 780 C C . ILE A 1 97 ? 4.488 -6.272 0.939 1.00 82.75 97 ILE A C 1
ATOM 782 O O . ILE A 1 97 ? 3.981 -5.392 0.244 1.00 82.75 97 ILE A O 1
ATOM 786 N N . LEU A 1 98 ? 3.914 -6.734 2.046 1.00 86.44 98 LEU A N 1
ATOM 787 C CA . LEU A 1 98 ? 2.657 -6.232 2.578 1.00 86.44 98 LEU A CA 1
ATOM 788 C C . LEU A 1 98 ? 2.890 -5.444 3.870 1.00 86.44 98 LEU A C 1
ATOM 790 O O . LEU A 1 98 ? 3.361 -5.984 4.870 1.00 86.44 98 LEU A O 1
ATOM 794 N N . ILE A 1 99 ? 2.484 -4.180 3.882 1.00 85.75 99 ILE A N 1
ATOM 795 C CA . ILE A 1 99 ? 2.546 -3.296 5.044 1.00 85.75 99 ILE A CA 1
ATOM 796 C C . ILE A 1 99 ? 1.153 -3.189 5.678 1.00 85.75 99 ILE A C 1
ATOM 798 O O . ILE A 1 99 ? 0.185 -2.776 5.036 1.00 85.75 99 ILE A O 1
ATOM 802 N N . LEU A 1 100 ? 1.060 -3.536 6.964 1.00 86.38 100 LEU A N 1
ATOM 803 C CA . LEU A 1 100 ? -0.173 -3.494 7.753 1.00 86.38 100 LEU A CA 1
ATOM 804 C C . LEU A 1 100 ? 0.006 -2.595 8.986 1.00 86.38 100 LEU A C 1
ATOM 806 O O . LEU A 1 100 ? 0.696 -2.966 9.939 1.00 86.38 100 LEU A O 1
ATOM 810 N N . PRO A 1 101 ? -0.632 -1.419 9.029 1.00 82.06 101 PRO A N 1
ATOM 811 C CA . PRO A 1 101 ? -0.625 -0.588 10.219 1.00 82.06 101 PRO A CA 1
ATOM 812 C C . PRO A 1 101 ? -1.314 -1.227 11.433 1.00 82.06 101 PRO A C 1
ATOM 814 O O . PRO A 1 101 ? -2.358 -1.872 11.315 1.00 82.06 101 PRO A O 1
ATOM 817 N N . TYR A 1 102 ? -0.782 -0.981 12.639 1.00 77.88 102 TYR A N 1
ATOM 818 C CA . TYR A 1 102 ? -1.324 -1.549 13.886 1.00 77.88 102 TYR A CA 1
ATOM 819 C C . TYR A 1 102 ? -2.770 -1.162 14.199 1.00 77.88 102 TYR A C 1
ATOM 821 O O . TYR A 1 102 ? -3.453 -1.898 14.913 1.00 77.88 102 TYR A O 1
ATOM 829 N N . TYR A 1 103 ? -3.214 0.004 13.728 1.00 79.25 103 TYR A N 1
ATOM 830 C CA . TYR A 1 103 ? -4.544 0.535 14.017 1.00 79.25 103 TYR A CA 1
ATOM 831 C C . TYR A 1 103 ? -5.632 -0.079 13.132 1.00 79.25 103 TYR A C 1
ATOM 833 O O . TYR A 1 103 ? -6.812 0.144 13.401 1.00 79.25 103 TYR A O 1
ATOM 841 N N . LEU A 1 104 ? -5.264 -0.869 12.113 1.00 84.56 104 LEU A N 1
ATOM 842 C CA . LEU A 1 104 ? -6.243 -1.602 11.322 1.00 84.56 104 LEU A CA 1
ATOM 843 C C . LEU A 1 104 ? -7.037 -2.567 12.217 1.00 84.56 104 LEU A C 1
ATOM 845 O O . LEU A 1 104 ? -6.439 -3.284 13.034 1.00 84.56 104 LEU A O 1
ATOM 849 N N . PRO A 1 105 ? -8.372 -2.652 12.050 1.00 88.31 105 PRO A N 1
ATOM 850 C CA . PRO A 1 105 ? -9.175 -3.605 12.799 1.00 88.31 105 PRO A CA 1
ATOM 851 C C . PRO A 1 105 ? -8.681 -5.038 12.592 1.00 88.31 105 PRO A C 1
ATOM 853 O O . PRO A 1 105 ? -8.286 -5.424 11.489 1.00 88.31 105 PRO A O 1
ATOM 856 N N . GLN A 1 106 ? -8.764 -5.864 13.638 1.00 84.44 106 GLN A N 1
ATOM 857 C CA . GLN A 1 106 ? -8.297 -7.253 13.588 1.00 84.44 106 GLN A CA 1
ATOM 858 C C . GLN A 1 106 ? -8.926 -8.044 12.432 1.00 84.44 106 GLN A C 1
ATOM 860 O O . GLN A 1 106 ? -8.212 -8.752 11.729 1.00 84.44 106 GLN A O 1
ATOM 865 N N . ALA A 1 107 ? -10.229 -7.872 12.189 1.00 86.69 107 ALA A N 1
ATOM 866 C CA . ALA A 1 107 ? -10.931 -8.531 11.087 1.00 86.69 107 ALA A CA 1
ATOM 867 C C . ALA A 1 107 ? -10.350 -8.171 9.708 1.00 86.69 107 ALA A C 1
ATOM 869 O O . ALA A 1 107 ? -10.300 -9.020 8.821 1.00 86.69 107 ALA A O 1
ATOM 870 N N . ILE A 1 108 ? -9.877 -6.930 9.542 1.00 86.06 108 ILE A N 1
ATOM 871 C CA . ILE A 1 108 ? -9.229 -6.478 8.310 1.00 86.06 108 ILE A CA 1
ATOM 872 C C . ILE A 1 108 ? -7.860 -7.131 8.191 1.00 86.06 108 ILE A C 1
ATOM 874 O O . ILE A 1 108 ? -7.604 -7.783 7.189 1.00 86.06 108 ILE A O 1
ATOM 878 N N . ARG A 1 109 ? -7.013 -7.056 9.225 1.00 83.06 109 ARG A N 1
ATOM 879 C CA . ARG A 1 109 ? -5.676 -7.680 9.202 1.00 83.06 109 ARG A CA 1
ATOM 880 C C . ARG A 1 109 ? -5.735 -9.176 8.906 1.00 83.06 109 ARG A C 1
ATOM 882 O O . ARG A 1 109 ? -5.006 -9.668 8.053 1.00 83.06 109 ARG A O 1
ATOM 889 N N . GLU A 1 110 ? -6.652 -9.894 9.551 1.00 82.81 110 GLU A N 1
ATOM 890 C CA . GLU A 1 110 ? -6.834 -11.329 9.328 1.00 82.81 110 GLU A CA 1
ATOM 891 C C . GLU A 1 110 ? -7.218 -11.671 7.883 1.00 82.81 110 GLU A C 1
ATOM 893 O O . GLU A 1 110 ? -6.873 -12.755 7.418 1.00 82.81 110 GLU A O 1
ATOM 898 N N . LYS A 1 111 ? -7.884 -10.766 7.151 1.00 81.06 111 LYS A N 1
ATOM 899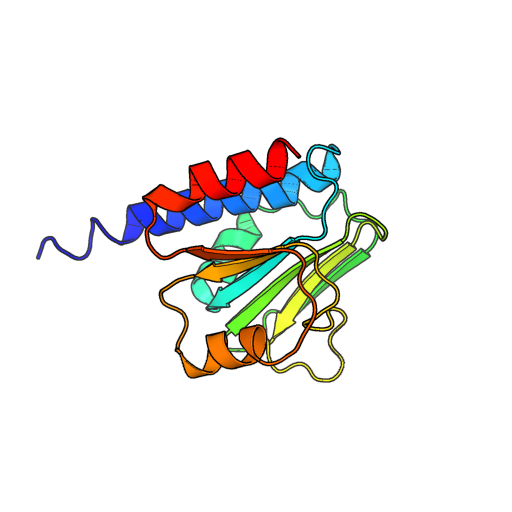 C CA . LYS A 1 111 ? -8.205 -10.959 5.728 1.00 81.06 111 LYS A CA 1
ATOM 900 C C . LYS A 1 111 ? -6.946 -11.116 4.875 1.00 81.06 111 LYS A C 1
ATOM 902 O O . LYS A 1 111 ? -6.959 -11.915 3.943 1.00 81.06 111 LYS A O 1
ATOM 907 N N . PHE A 1 112 ? -5.893 -10.376 5.210 1.00 79.56 112 PHE A N 1
ATOM 908 C CA . PHE A 1 112 ? -4.619 -10.404 4.497 1.00 79.56 112 PHE A CA 1
ATOM 909 C C . PHE A 1 112 ? -3.690 -11.495 5.040 1.00 79.56 112 PHE A C 1
ATOM 911 O O . PHE A 1 112 ? -3.058 -12.198 4.267 1.00 79.56 112 PHE A O 1
ATOM 918 N N . LEU A 1 113 ? -3.681 -11.726 6.358 1.00 75.69 113 LEU A N 1
ATOM 919 C CA . LEU A 1 113 ? -2.835 -12.757 6.976 1.00 75.69 113 LEU A CA 1
ATOM 920 C C . LEU A 1 113 ? -3.309 -14.199 6.699 1.00 75.69 113 LEU A C 1
ATOM 922 O O . LEU A 1 113 ? -2.501 -15.122 6.716 1.00 75.69 113 LEU A O 1
ATOM 926 N N . LYS A 1 114 ? -4.613 -14.427 6.467 1.00 68.38 114 LYS A N 1
ATOM 927 C CA . LYS A 1 114 ? -5.181 -15.771 6.218 1.00 68.38 114 LYS A CA 1
ATOM 928 C C . LYS A 1 114 ? -5.156 -16.205 4.745 1.00 68.38 114 LYS A C 1
ATOM 930 O O . LYS A 1 114 ? -5.395 -17.381 4.478 1.00 68.38 114 LYS A O 1
ATOM 935 N N . LYS A 1 115 ? -4.930 -15.290 3.793 1.00 57.50 115 LYS A N 1
ATOM 936 C CA . LYS A 1 115 ? -5.019 -15.537 2.340 1.00 57.50 115 LYS A CA 1
ATOM 937 C C . LYS A 1 115 ? -3.692 -15.230 1.607 1.00 57.50 115 LYS A C 1
ATOM 939 O O . LYS A 1 115 ? -3.657 -14.307 0.809 1.00 57.50 115 LYS A O 1
ATOM 944 N N . GLY A 1 116 ? -2.668 -16.063 1.824 1.00 57.78 116 GLY A N 1
ATOM 945 C CA . GLY A 1 116 ? -1.582 -16.349 0.859 1.00 57.78 116 GLY A CA 1
ATOM 946 C C . GLY A 1 116 ? -0.395 -15.369 0.692 1.00 57.78 116 GLY A C 1
ATOM 947 O O . GLY A 1 116 ? -0.554 -14.155 0.738 1.00 57.78 116 GLY A O 1
ATOM 948 N N . ASP A 1 117 ? 0.780 -15.986 0.484 1.00 58.72 117 ASP A N 1
ATOM 949 C CA . ASP A 1 117 ? 1.934 -15.721 -0.414 1.00 58.72 117 ASP A CA 1
ATOM 950 C C . ASP A 1 117 ? 2.599 -14.339 -0.570 1.00 58.72 117 ASP A C 1
ATOM 952 O O . ASP A 1 117 ? 3.364 -14.150 -1.510 1.00 58.72 117 ASP A O 1
ATOM 956 N N . CYS A 1 118 ? 2.454 -13.398 0.363 1.00 66.94 118 CYS A N 1
ATOM 957 C CA . CYS A 1 118 ? 3.440 -12.306 0.421 1.00 66.94 118 CYS A CA 1
ATOM 958 C C . CYS A 1 118 ? 4.779 -12.802 0.997 1.00 66.94 118 CYS A C 1
ATOM 960 O O . CYS A 1 118 ? 4.810 -13.525 1.999 1.00 66.94 118 CYS A O 1
ATOM 962 N N . LEU A 1 119 ? 5.901 -12.403 0.385 1.00 65.94 119 LEU A N 1
ATOM 963 C CA . LEU A 1 119 ? 7.243 -12.794 0.845 1.00 65.94 119 LEU A CA 1
ATOM 964 C C . LEU A 1 119 ? 7.558 -12.222 2.236 1.00 65.94 119 LEU A C 1
ATOM 966 O O . LEU A 1 119 ? 8.241 -12.868 3.036 1.00 65.94 119 LEU A O 1
ATOM 970 N N . LYS A 1 120 ? 7.072 -11.009 2.535 1.00 76.25 120 LYS A N 1
ATOM 971 C CA . LYS A 1 120 ? 7.265 -10.333 3.825 1.00 76.25 120 LYS A CA 1
ATOM 972 C C . LYS A 1 120 ? 6.021 -9.536 4.225 1.00 76.25 120 LYS A C 1
ATOM 974 O O . LYS A 1 120 ? 5.557 -8.677 3.482 1.00 76.25 120 LYS A O 1
ATOM 979 N N . VAL A 1 121 ? 5.546 -9.748 5.453 1.00 79.19 121 VAL A N 1
ATOM 980 C CA . VAL A 1 121 ? 4.559 -8.870 6.103 1.00 79.19 121 VAL A CA 1
ATOM 981 C C . VAL A 1 121 ? 5.270 -7.971 7.106 1.00 79.19 121 VAL A C 1
ATOM 983 O O . VAL A 1 121 ? 6.026 -8.451 7.951 1.00 79.19 121 VAL A O 1
ATOM 986 N N . ILE A 1 122 ? 5.008 -6.669 7.035 1.00 77.81 122 ILE A N 1
ATOM 987 C CA . ILE A 1 122 ? 5.480 -5.676 7.999 1.00 77.81 122 ILE A CA 1
ATOM 988 C C . ILE A 1 122 ? 4.272 -5.131 8.745 1.00 77.81 122 ILE A C 1
ATOM 990 O O . ILE A 1 122 ? 3.526 -4.287 8.246 1.00 77.81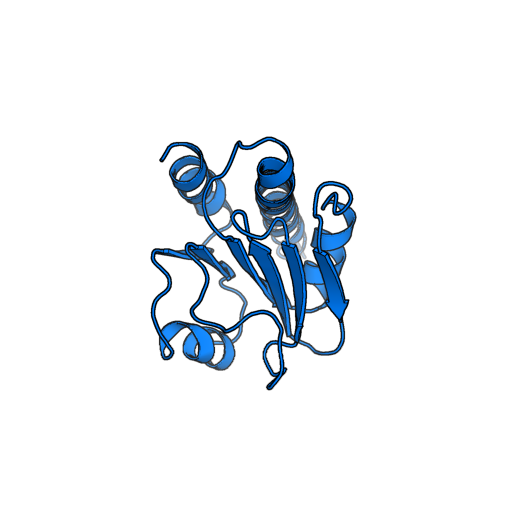 122 ILE A O 1
ATOM 994 N N . GLU A 1 123 ? 4.093 -5.610 9.970 1.00 76.00 123 GLU A N 1
ATOM 995 C CA . GLU A 1 123 ? 3.122 -5.041 10.895 1.00 76.00 123 GLU A CA 1
ATOM 996 C C . GLU A 1 123 ? 3.741 -3.831 11.597 1.00 76.00 123 GLU A C 1
ATOM 998 O O . GLU A 1 123 ? 4.685 -3.961 12.381 1.00 76.00 123 GLU A O 1
ATOM 1003 N N . LEU A 1 124 ? 3.208 -2.635 11.339 1.00 73.88 124 LEU A N 1
ATOM 1004 C CA . LEU A 1 124 ? 3.708 -1.394 11.934 1.00 73.88 124 LEU A CA 1
ATOM 1005 C C . LEU A 1 124 ? 3.220 -1.301 13.383 1.00 73.88 124 LEU A C 1
ATOM 1007 O O . LEU A 1 124 ? 2.319 -0.530 13.682 1.00 73.88 124 LEU A O 1
ATOM 1011 N N . THR A 1 125 ? 3.760 -2.125 14.282 1.00 65.06 125 THR A N 1
ATOM 1012 C CA . THR A 1 125 ? 3.318 -2.224 15.687 1.00 65.06 125 THR A CA 1
ATOM 1013 C C . THR A 1 125 ? 3.650 -0.978 16.514 1.00 65.06 125 THR A C 1
ATOM 1015 O O . THR A 1 125 ? 2.965 -0.697 17.503 1.00 65.06 125 THR A O 1
ATOM 1018 N N . ARG A 1 126 ? 4.663 -0.201 16.097 1.00 60.44 126 ARG A N 1
ATOM 1019 C CA . ARG A 1 126 ? 5.025 1.119 16.635 1.00 60.44 126 ARG A CA 1
ATOM 1020 C C . ARG A 1 126 ? 5.563 2.036 15.526 1.00 60.44 126 ARG A C 1
ATOM 1022 O O . ARG A 1 126 ? 6.206 1.541 14.605 1.00 60.44 126 ARG A O 1
ATOM 1029 N N . PRO A 1 127 ? 5.409 3.368 15.644 1.00 55.44 127 PRO A N 1
ATOM 1030 C CA . PRO A 1 127 ? 5.944 4.333 14.672 1.00 55.44 127 PRO A CA 1
ATOM 1031 C C . PRO A 1 127 ? 7.470 4.277 14.488 1.00 55.44 127 PRO A C 1
ATOM 1033 O O . PRO A 1 127 ? 7.991 4.639 13.440 1.00 55.44 127 PRO A O 1
ATOM 1036 N N . THR A 1 128 ? 8.199 3.829 15.513 1.00 54.19 128 THR A N 1
ATOM 1037 C CA . THR A 1 128 ? 9.669 3.755 15.526 1.00 54.19 128 THR A CA 1
ATOM 1038 C C . THR A 1 128 ? 10.250 2.546 14.794 1.00 54.19 128 THR A C 1
ATOM 1040 O O . THR A 1 128 ? 11.393 2.620 14.359 1.00 54.19 128 THR A O 1
ATOM 1043 N N . ASP A 1 129 ? 9.490 1.463 14.603 1.00 58.28 129 ASP A N 1
ATOM 1044 C CA . ASP A 1 129 ? 10.007 0.216 13.999 1.00 58.28 129 ASP A CA 1
ATOM 1045 C C . ASP A 1 129 ? 9.975 0.231 12.461 1.00 58.28 129 ASP A C 1
ATOM 1047 O O . ASP A 1 129 ? 10.435 -0.690 11.783 1.00 58.28 129 ASP A O 1
ATOM 1051 N N . ILE A 1 130 ? 9.444 1.313 11.902 1.00 60.66 130 ILE A N 1
ATOM 1052 C CA . ILE A 1 130 ? 9.163 1.460 10.480 1.00 60.66 130 ILE A CA 1
ATOM 1053 C C . ILE A 1 130 ? 10.454 1.737 9.740 1.00 60.66 130 ILE A C 1
ATOM 1055 O O . ILE A 1 130 ? 10.800 0.981 8.849 1.00 60.66 130 ILE A O 1
ATOM 1059 N N . TYR A 1 131 ? 11.235 2.730 10.169 1.00 54.50 131 TYR A N 1
ATOM 1060 C CA . TYR A 1 131 ? 12.496 3.059 9.505 1.00 54.50 131 TYR A CA 1
ATOM 1061 C C . TYR A 1 131 ? 13.424 1.844 9.388 1.00 54.50 131 TYR A C 1
ATOM 1063 O O . TYR A 1 131 ? 13.959 1.585 8.321 1.00 54.50 131 TYR A O 1
ATOM 1071 N N . GLN A 1 132 ? 13.549 1.036 10.443 1.00 61.47 132 GLN A N 1
ATOM 1072 C CA . GLN A 1 132 ? 14.397 -0.155 10.412 1.00 61.47 132 GLN A CA 1
ATOM 1073 C C . GLN A 1 132 ? 13.839 -1.244 9.484 1.00 61.47 132 GLN A C 1
ATOM 1075 O O . GLN A 1 132 ? 14.583 -1.804 8.682 1.00 61.47 132 GLN A O 1
ATOM 1080 N N . SER A 1 133 ? 12.524 -1.475 9.522 1.00 64.75 133 SER A N 1
ATOM 1081 C CA . SER A 1 133 ? 11.852 -2.419 8.619 1.00 64.75 133 SER A CA 1
ATOM 1082 C C . SER A 1 133 ? 11.918 -1.978 7.151 1.00 64.75 133 SER A C 1
ATOM 1084 O O . SER A 1 133 ? 11.993 -2.830 6.268 1.00 64.75 133 SER A O 1
ATOM 1086 N N . LEU A 1 134 ? 11.918 -0.665 6.894 1.00 62.66 134 LEU A N 1
ATOM 1087 C CA . LEU A 1 134 ? 12.026 -0.055 5.567 1.00 62.66 134 LEU A CA 1
ATOM 1088 C C . LEU A 1 134 ? 13.466 -0.042 5.043 1.00 62.66 134 LEU A C 1
ATOM 1090 O O . LEU A 1 134 ? 13.697 -0.348 3.880 1.00 62.66 134 LEU A O 1
ATOM 1094 N N . VAL A 1 135 ? 14.452 0.230 5.899 1.00 61.06 135 VAL A N 1
ATOM 1095 C CA . VAL A 1 135 ? 15.880 0.117 5.562 1.00 61.06 135 VAL A CA 1
ATOM 1096 C C . VAL A 1 135 ? 16.233 -1.318 5.164 1.00 61.06 135 VAL A C 1
ATOM 1098 O O . VAL A 1 135 ? 17.032 -1.518 4.254 1.00 61.06 135 VAL A O 1
ATOM 1101 N N . GLU A 1 136 ? 15.629 -2.325 5.795 1.00 63.25 136 GLU A N 1
ATOM 1102 C CA . GLU A 1 136 ? 15.795 -3.725 5.384 1.00 63.25 136 GLU A CA 1
ATOM 1103 C C . GLU A 1 136 ? 15.197 -4.050 4.010 1.00 63.25 136 GLU A C 1
ATOM 1105 O O . GLU A 1 136 ? 15.656 -5.000 3.382 1.00 63.25 136 GLU A O 1
ATOM 1110 N N . ILE A 1 137 ? 14.162 -3.322 3.579 1.00 62.31 137 ILE A N 1
ATOM 1111 C CA . ILE A 1 137 ? 13.556 -3.480 2.249 1.00 62.31 137 ILE A CA 1
ATOM 1112 C C . ILE A 1 137 ? 14.461 -2.863 1.185 1.00 62.31 137 ILE A C 1
ATOM 1114 O O . ILE A 1 137 ? 14.697 -3.479 0.159 1.00 62.31 137 ILE A O 1
ATOM 1118 N N . ILE A 1 138 ? 14.987 -1.664 1.445 1.00 56.88 138 ILE A N 1
ATOM 1119 C CA . ILE A 1 138 ? 15.809 -0.918 0.480 1.00 56.88 138 ILE A CA 1
ATOM 1120 C C . ILE A 1 138 ? 17.182 -1.583 0.260 1.00 56.88 138 ILE A C 1
ATOM 1122 O O . ILE A 1 138 ? 17.747 -1.496 -0.822 1.00 56.88 138 ILE A O 1
ATOM 1126 N N . ASN A 1 139 ? 17.753 -2.231 1.282 1.00 55.12 139 ASN A N 1
ATOM 1127 C CA . ASN A 1 139 ? 19.120 -2.776 1.225 1.00 55.12 139 ASN A CA 1
ATOM 1128 C C . ASN A 1 139 ? 19.218 -4.262 0.824 1.00 55.12 139 ASN A C 1
ATOM 1130 O O . ASN A 1 139 ? 20.285 -4.859 1.007 1.00 55.12 139 ASN A O 1
ATOM 1134 N N . LYS A 1 140 ? 18.136 -4.884 0.350 1.00 51.47 140 LYS A N 1
ATOM 1135 C CA . LYS A 1 140 ? 18.126 -6.276 -0.128 1.00 51.47 140 LYS A CA 1
ATOM 1136 C C . LYS A 1 140 ? 17.919 -6.338 -1.629 1.00 51.47 140 LYS A C 1
ATOM 1138 O O . LYS A 1 140 ? 18.570 -7.220 -2.230 1.00 51.47 140 LYS A O 1
#

Solvent-accessible surface area (backbone atoms only — not comparable to full-atom values): 7938 Å² total; per-residue (Å²): 138,69,78,66,64,68,56,55,66,36,51,54,55,45,39,54,54,51,23,49,53,65,39,27,46,68,72,68,55,40,90,60,25,40,33,36,52,35,47,44,67,61,43,59,58,37,58,74,65,45,67,65,85,68,37,81,38,79,46,82,41,86,59,67,65,40,31,34,42,36,39,37,60,91,70,30,28,38,41,31,33,31,75,80,50,87,86,45,93,72,60,86,40,79,32,40,33,38,36,39,53,60,85,56,55,67,75,60,53,47,59,52,73,73,46,57,74,45,79,39,78,45,71,42,79,46,67,76,58,43,64,61,59,48,52,59,58,57,76,106

Secondary structure (DSSP, 8-state):
--HHHHHHHHHHHHHHHHHHHHHHGGGTS--S-EEEEEEHHHHHHHTTT--GGG-SEEEE---SSEEEEEEETTTTEEEEEETT-TT-SS-TTS-SEEEEETTS-HHHHHHHHTS---SEEEEE-STTHHHHHHHHHHT-

Mean predicted aligned error: 8.23 Å

Foldseek 3Di:
DPPVPVVPVLLLVLLVLVLVVLQVLLVVLFQWKEKEKDFLVSVVSSVVSHDLVSAPEEDADSDDGMWMWIADNVRSYTYIDDPPPPPGPDDLAPGQEYEYEPPPDPVSVCVSVVDYHHVYYHYCNGSVCNVVVSVVRSVD

Radius of gyration: 14.31 Å; Cα contacts (8 Å, |Δi|>4): 209; chains: 1; bounding box: 34×33×44 Å